Protein AF-A0A3N7GKV8-F1 (afdb_monomer_lite)

pLDDT: mean 78.54, std 12.11, range [44.28, 96.19]

Structure (mmCIF, N/CA/C/O backbone):
data_AF-A0A3N7GKV8-F1
#
_entry.id   AF-A0A3N7GKV8-F1
#
loop_
_atom_site.group_PDB
_atom_site.id
_atom_site.type_symbol
_atom_site.label_atom_id
_atom_site.label_alt_id
_atom_site.label_comp_id
_atom_site.label_asym_id
_atom_site.label_entity_id
_atom_site.label_seq_id
_atom_site.pdbx_PDB_ins_code
_atom_site.Cartn_x
_atom_site.Cartn_y
_atom_site.Cartn_z
_atom_site.occupancy
_atom_site.B_iso_or_equiv
_atom_site.auth_seq_id
_atom_site.auth_comp_id
_atom_site.auth_asym_id
_atom_site.auth_atom_id
_atom_site.pdbx_PDB_model_num
ATOM 1 N N . MET A 1 1 ? -23.419 12.759 35.936 1.00 44.28 1 MET A N 1
ATOM 2 C CA . MET A 1 1 ? -22.002 12.348 35.856 1.00 44.28 1 MET A CA 1
ATOM 3 C C . MET A 1 1 ? -21.964 11.109 34.973 1.00 44.28 1 MET A C 1
ATOM 5 O O . MET A 1 1 ? -22.549 10.109 35.357 1.00 44.28 1 MET A O 1
ATOM 9 N N . LEU A 1 2 ? -21.448 11.212 33.745 1.00 49.91 2 LEU A N 1
ATOM 10 C CA . LEU A 1 2 ? -21.404 10.083 32.806 1.00 49.91 2 LEU A CA 1
ATOM 11 C C . LEU A 1 2 ? -20.385 9.072 33.353 1.00 49.91 2 LEU A C 1
ATOM 13 O O . LEU A 1 2 ? -19.188 9.352 33.338 1.00 49.91 2 LEU A O 1
ATOM 17 N N . MET A 1 3 ? -20.848 7.954 33.920 1.00 61.34 3 MET A N 1
ATOM 18 C CA . MET A 1 3 ? -19.937 6.903 34.371 1.00 61.34 3 MET A CA 1
ATOM 19 C C . MET A 1 3 ? -19.291 6.271 33.141 1.00 61.34 3 MET A C 1
ATOM 21 O O . MET A 1 3 ? -19.977 5.770 32.251 1.00 61.34 3 MET A O 1
ATOM 25 N N . LYS A 1 4 ? -17.963 6.351 33.076 1.00 74.62 4 LYS A N 1
ATOM 26 C CA . LYS A 1 4 ? -17.166 5.696 32.043 1.00 74.62 4 LYS A CA 1
ATOM 27 C C . LYS A 1 4 ? -17.297 4.187 32.241 1.00 74.62 4 LYS A C 1
ATOM 29 O O . LYS A 1 4 ? -16.921 3.687 33.298 1.00 74.62 4 LYS A O 1
ATOM 34 N N . LYS A 1 5 ? -17.846 3.493 31.247 1.00 81.75 5 LYS A N 1
ATOM 35 C CA . LYS A 1 5 ? -17.993 2.039 31.279 1.00 81.75 5 LYS A CA 1
ATOM 36 C C . LYS A 1 5 ? -16.631 1.360 31.154 1.00 81.75 5 LYS A C 1
ATOM 38 O O . LYS A 1 5 ? -15.707 1.903 30.545 1.00 81.75 5 LYS A O 1
ATOM 43 N N . LEU A 1 6 ? -16.501 0.195 31.774 1.00 82.88 6 LEU A N 1
ATOM 44 C CA . LEU A 1 6 ? -15.301 -0.627 31.695 1.00 82.88 6 LEU A CA 1
ATOM 45 C C . LEU A 1 6 ? -15.300 -1.401 30.370 1.00 82.88 6 LEU A C 1
ATOM 47 O O . LEU A 1 6 ? -16.185 -2.216 30.129 1.00 82.88 6 LEU A O 1
ATOM 51 N N . ASP A 1 7 ? -14.301 -1.160 29.526 1.00 85.56 7 ASP A N 1
ATOM 52 C CA . ASP A 1 7 ? -14.093 -1.913 28.288 1.00 85.56 7 ASP A CA 1
ATOM 53 C C . ASP A 1 7 ? -13.494 -3.291 28.599 1.00 85.56 7 ASP A C 1
ATOM 55 O O . ASP A 1 7 ? -12.321 -3.387 28.966 1.00 85.56 7 ASP A O 1
ATOM 59 N N . VAL A 1 8 ? -14.272 -4.354 28.406 1.00 84.69 8 VAL A N 1
ATOM 60 C CA . VAL A 1 8 ? -13.859 -5.740 28.675 1.00 84.69 8 VAL A CA 1
ATOM 61 C C . VAL A 1 8 ? -13.865 -6.577 27.403 1.00 84.69 8 VAL A C 1
ATOM 63 O O . VAL A 1 8 ? -14.731 -6.432 26.538 1.00 84.69 8 VAL A O 1
ATOM 66 N N . ASN A 1 9 ? -12.893 -7.468 27.251 1.00 85.19 9 ASN A N 1
ATOM 67 C CA . ASN A 1 9 ? -12.885 -8.430 26.155 1.00 85.19 9 ASN A CA 1
ATOM 68 C C . ASN A 1 9 ? -13.964 -9.511 26.370 1.00 85.19 9 ASN A C 1
ATOM 70 O O . ASN A 1 9 ? -14.503 -9.672 27.462 1.00 85.19 9 ASN A O 1
ATOM 74 N N . ARG A 1 10 ? -14.267 -10.300 25.333 1.00 82.75 10 ARG A N 1
ATOM 75 C CA . ARG A 1 10 ? -15.296 -11.352 25.375 1.00 82.75 10 ARG A CA 1
ATOM 76 C C . ARG A 1 10 ? -15.106 -12.336 26.528 1.00 82.75 10 ARG A C 1
ATOM 78 O O . ARG A 1 10 ? -16.065 -12.631 27.226 1.00 82.75 10 ARG A O 1
ATOM 85 N N . HIS A 1 11 ? -13.873 -12.792 26.735 1.00 83.94 11 HIS A N 1
ATOM 86 C CA . HIS A 1 11 ? -13.559 -13.729 27.809 1.00 83.94 11 HIS A CA 1
ATOM 87 C C . HIS A 1 11 ? -13.723 -13.092 29.197 1.00 83.94 11 HIS A C 1
ATOM 89 O O . HIS A 1 11 ? -14.332 -13.681 30.077 1.00 83.94 11 HIS A O 1
ATOM 95 N N . GLU A 1 12 ? -13.249 -11.856 29.374 1.00 86.44 12 GLU A N 1
ATOM 96 C CA . GLU A 1 12 ? -13.391 -11.118 30.636 1.00 86.44 12 GLU A CA 1
ATOM 97 C C . GLU A 1 12 ? -14.863 -10.861 30.974 1.00 86.44 12 GLU A C 1
ATOM 99 O O . GLU A 1 12 ? -15.257 -10.984 32.130 1.00 86.44 12 GLU A O 1
ATOM 104 N N . LYS A 1 13 ? -15.689 -10.565 29.964 1.00 87.50 13 LYS A N 1
ATOM 105 C CA . LYS A 1 13 ? -17.136 -10.435 30.132 1.00 87.50 13 LYS A CA 1
ATOM 106 C C . LYS A 1 13 ? -17.782 -11.736 30.607 1.00 87.50 13 LYS A C 1
ATOM 108 O O . LYS A 1 13 ? -18.557 -11.690 31.551 1.00 87.50 13 LYS A O 1
ATOM 113 N N . GLU A 1 14 ? -17.473 -12.866 29.972 1.00 87.44 14 GLU A N 1
ATOM 114 C CA . GLU A 1 14 ? -18.011 -14.173 30.379 1.00 87.44 14 GLU A CA 1
ATOM 115 C C . GLU A 1 14 ? -17.656 -14.485 31.841 1.00 87.44 14 GLU A C 1
ATOM 117 O O . GLU A 1 14 ? -18.532 -14.863 32.618 1.00 87.44 14 GLU A O 1
ATOM 122 N N . THR A 1 15 ? -16.410 -14.220 32.242 1.00 90.94 15 THR A N 1
ATOM 123 C CA . THR A 1 15 ? -15.956 -14.387 33.630 1.00 90.94 15 THR A CA 1
ATOM 124 C C . THR A 1 15 ? -16.685 -13.456 34.605 1.00 90.94 15 THR A C 1
ATOM 126 O O . THR A 1 15 ? -17.049 -13.876 35.702 1.00 90.94 15 THR A O 1
ATOM 129 N N . LEU A 1 16 ? -16.916 -12.192 34.231 1.00 90.44 16 LEU A N 1
ATOM 130 C CA . LEU A 1 16 ? -17.640 -11.225 35.067 1.00 90.44 16 LEU A CA 1
ATOM 131 C C . LEU A 1 16 ? -19.123 -11.585 35.215 1.00 90.44 16 LEU A C 1
ATOM 133 O O . LEU A 1 16 ? -19.643 -11.542 36.329 1.00 90.44 16 LEU A O 1
ATOM 137 N N . ASP A 1 17 ? -19.787 -11.977 34.127 1.00 89.38 17 ASP A N 1
ATOM 138 C CA . ASP A 1 17 ? -21.181 -12.439 34.141 1.00 89.38 17 ASP A CA 1
ATOM 139 C C . ASP A 1 17 ? -21.342 -13.670 35.051 1.00 89.38 17 ASP A C 1
ATOM 141 O O . ASP A 1 17 ? -22.292 -13.760 35.836 1.00 89.38 17 ASP A O 1
ATOM 145 N N . GLU A 1 18 ? -20.392 -14.606 34.992 1.00 91.94 18 GLU A N 1
ATOM 146 C CA . GLU A 1 18 ? -20.383 -15.799 35.837 1.00 91.94 18 GLU A CA 1
ATOM 147 C C . GLU A 1 18 ? -20.141 -15.472 37.316 1.00 91.94 18 GLU A C 1
ATOM 149 O O . GLU A 1 18 ? -20.878 -15.962 38.175 1.00 91.94 18 GLU A O 1
ATOM 154 N N . ALA A 1 19 ? -19.180 -14.596 37.622 1.00 90.88 19 ALA A N 1
ATOM 155 C CA . ALA A 1 19 ? -18.914 -14.149 38.989 1.00 90.88 19 ALA A CA 1
ATOM 156 C C . ALA A 1 19 ? -20.123 -13.421 39.603 1.00 90.88 19 ALA A C 1
ATOM 158 O O . ALA A 1 19 ? -20.525 -13.719 40.728 1.00 90.88 19 ALA A O 1
ATOM 159 N N . ILE A 1 20 ? -20.759 -12.517 38.847 1.00 91.06 20 ILE A N 1
ATOM 160 C CA . ILE A 1 20 ? -21.948 -11.775 39.296 1.00 91.06 20 ILE A CA 1
ATOM 161 C C . ILE A 1 20 ? -23.131 -12.722 39.522 1.00 91.06 20 ILE A C 1
ATOM 163 O O . ILE A 1 20 ? -23.875 -12.551 40.491 1.00 91.06 20 ILE A O 1
ATOM 167 N N . ARG A 1 21 ? -23.309 -13.738 38.667 1.00 90.19 21 ARG A N 1
ATOM 168 C CA . ARG A 1 21 ? -24.326 -14.781 38.869 1.00 90.19 21 ARG A CA 1
ATOM 169 C C . ARG A 1 21 ? -24.048 -15.581 40.140 1.00 90.19 21 ARG A C 1
ATOM 171 O O . ARG A 1 21 ? -24.953 -15.744 40.952 1.00 90.19 21 ARG A O 1
ATOM 178 N N . HIS A 1 22 ? -22.805 -16.008 40.344 1.00 91.81 22 HIS A N 1
ATOM 179 C CA . HIS A 1 22 ? -22.410 -16.784 41.516 1.00 91.81 22 HIS A CA 1
ATOM 180 C C . HIS A 1 22 ? -22.641 -16.022 42.830 1.00 91.81 22 HIS A C 1
ATOM 182 O O . HIS A 1 22 ? -23.222 -16.556 43.772 1.00 91.81 22 HIS A O 1
ATOM 188 N N . TRP A 1 23 ? -22.256 -14.745 42.891 1.00 92.25 23 TRP A N 1
ATOM 189 C CA . TRP A 1 23 ? -22.469 -13.917 44.083 1.00 92.25 23 TRP A CA 1
ATOM 190 C C . TRP A 1 23 ? -23.945 -13.606 44.343 1.00 92.25 23 TRP A C 1
ATOM 192 O O . TRP A 1 23 ? -24.349 -13.496 45.501 1.00 92.25 23 TRP A O 1
ATOM 202 N N . ARG A 1 24 ? -24.767 -13.520 43.291 1.00 89.19 24 ARG A N 1
ATOM 203 C CA . ARG A 1 24 ? -26.225 -13.404 43.426 1.00 89.19 24 ARG A CA 1
ATOM 204 C C . ARG A 1 24 ? -26.832 -14.672 44.023 1.00 89.19 24 ARG A C 1
ATOM 206 O O . ARG A 1 24 ? -27.621 -14.584 44.955 1.00 89.19 24 ARG A O 1
ATOM 213 N N . GLU A 1 25 ? -26.441 -15.841 43.519 1.00 89.25 25 GLU A N 1
ATOM 214 C CA . GLU A 1 25 ? -26.923 -17.141 44.011 1.00 89.25 25 GLU A CA 1
ATOM 215 C C . GLU A 1 25 ? -26.548 -17.387 45.479 1.00 89.25 25 GLU A C 1
ATOM 217 O O . GLU A 1 25 ? -27.322 -17.983 46.223 1.00 89.25 25 GLU A O 1
ATOM 222 N N . GLN A 1 26 ? -25.397 -16.876 45.922 1.00 90.12 26 GLN A N 1
ATOM 223 C CA . GLN A 1 26 ? -24.957 -16.945 47.320 1.00 90.12 26 GLN A CA 1
ATOM 224 C C . GLN A 1 26 ? -25.570 -15.867 48.230 1.00 90.12 26 GLN A C 1
ATOM 226 O O . GLN A 1 26 ? -25.263 -15.833 49.420 1.00 90.12 26 GLN A O 1
ATOM 231 N N . GLY A 1 27 ? -26.416 -14.977 47.699 1.00 86.50 27 GLY A N 1
ATOM 232 C CA . GLY A 1 27 ? -27.025 -13.886 48.466 1.00 86.50 27 GLY A CA 1
ATOM 233 C C . GLY A 1 27 ? -26.040 -12.792 48.898 1.00 86.50 27 GLY A C 1
ATOM 234 O O . GLY A 1 27 ? -26.370 -11.979 49.756 1.00 86.50 27 GLY A O 1
ATOM 235 N N . LEU A 1 28 ? -24.839 -12.757 48.312 1.00 84.75 28 LEU A N 1
ATOM 236 C CA . LEU A 1 28 ? -23.825 -11.723 48.552 1.00 84.75 28 LEU A CA 1
ATOM 237 C C . LEU A 1 28 ? -24.128 -10.425 47.788 1.00 84.75 28 LEU A C 1
ATOM 239 O O . LEU A 1 28 ? -23.546 -9.387 48.094 1.00 84.75 28 LEU A O 1
ATOM 243 N N . LEU A 1 29 ? -25.021 -10.485 46.793 1.00 86.69 29 LEU A N 1
ATOM 244 C CA . LEU A 1 29 ? -25.419 -9.355 45.961 1.00 86.69 29 LEU A CA 1
ATOM 245 C C . LEU A 1 29 ? -26.937 -9.252 45.815 1.00 86.69 29 LEU A C 1
ATOM 247 O O . LEU A 1 29 ? -27.612 -10.223 45.477 1.00 86.69 29 LEU A O 1
ATOM 251 N N . GLU A 1 30 ? -27.455 -8.038 45.988 1.00 85.56 30 GLU A N 1
ATOM 252 C CA . GLU A 1 30 ? -28.860 -7.712 45.748 1.00 85.56 30 GLU A CA 1
ATOM 253 C C . GLU A 1 30 ? -29.141 -7.582 44.236 1.00 85.56 30 GLU A C 1
ATOM 255 O O . GLU A 1 30 ? -28.284 -7.132 43.469 1.00 85.56 30 GLU A O 1
ATOM 260 N N . GLU A 1 31 ? -30.353 -7.934 43.788 1.00 82.00 31 GLU A N 1
ATOM 261 C CA . GLU A 1 31 ? -30.784 -7.885 42.372 1.00 82.00 31 GLU A CA 1
ATOM 262 C C . GLU A 1 31 ? -30.466 -6.535 41.699 1.00 82.00 31 GLU A C 1
ATOM 264 O O . GLU A 1 31 ? -29.994 -6.475 40.561 1.00 82.00 31 GLU A O 1
ATOM 269 N N . VAL A 1 32 ? -30.670 -5.439 42.434 1.00 83.25 32 VAL A N 1
ATOM 270 C CA . VAL A 1 32 ? -30.436 -4.071 41.954 1.00 83.25 32 VAL A CA 1
ATOM 271 C C . VAL A 1 32 ? -28.946 -3.804 41.720 1.00 83.25 32 VAL A C 1
ATOM 273 O O . VAL A 1 32 ? -28.573 -3.213 40.705 1.00 83.25 32 VAL A O 1
ATOM 276 N N . GLN A 1 33 ? -28.085 -4.285 42.619 1.00 84.00 33 GLN A N 1
ATOM 277 C CA . GLN A 1 33 ? -26.634 -4.110 42.529 1.00 84.00 33 GLN A CA 1
ATOM 278 C C . GLN A 1 33 ? -26.048 -4.955 41.395 1.00 84.00 33 GLN A C 1
ATOM 280 O O . GLN A 1 33 ? -25.225 -4.465 40.623 1.00 84.00 33 GLN A O 1
ATOM 285 N N . ALA A 1 34 ? -26.527 -6.191 41.224 1.00 82.94 34 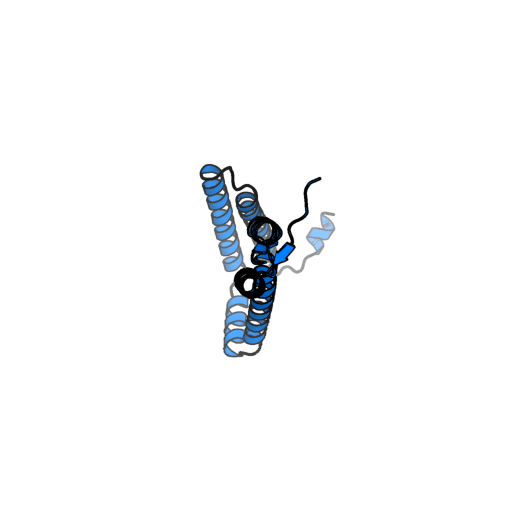ALA A N 1
ATOM 286 C CA . ALA A 1 34 ? -26.085 -7.066 40.138 1.00 82.94 34 ALA A CA 1
ATOM 287 C C . ALA A 1 34 ? -26.392 -6.457 38.760 1.00 82.94 34 ALA A C 1
ATOM 289 O O . ALA A 1 34 ? -25.583 -6.546 37.834 1.00 82.94 34 ALA A O 1
ATOM 290 N N . LYS A 1 35 ? -27.543 -5.787 38.633 1.00 83.56 35 LYS A N 1
ATOM 291 C CA . LYS A 1 35 ? -27.937 -5.097 37.403 1.00 83.56 35 LYS A CA 1
ATOM 292 C C . LYS A 1 35 ? -27.065 -3.870 37.121 1.00 83.56 35 LYS A C 1
ATOM 294 O O . LYS A 1 35 ? -26.620 -3.699 35.990 1.00 83.56 35 LYS A O 1
ATOM 299 N N . GLN A 1 36 ? -26.751 -3.073 38.146 1.00 85.06 36 GLN A N 1
ATOM 300 C CA . GLN A 1 36 ? -25.830 -1.936 38.017 1.00 85.06 36 GLN A CA 1
ATOM 301 C C . GLN A 1 36 ? -24.412 -2.366 37.617 1.00 85.06 36 GLN A C 1
ATOM 303 O O . GLN A 1 36 ? -23.801 -1.721 36.766 1.00 85.06 36 GLN A O 1
ATOM 308 N N . LEU A 1 37 ? -23.895 -3.465 38.178 1.00 86.00 37 LEU A N 1
ATOM 309 C CA . LEU A 1 37 ? -22.588 -4.009 37.795 1.00 86.00 37 LEU A CA 1
ATOM 310 C C . LEU A 1 37 ? -22.573 -4.474 36.336 1.00 86.00 37 LEU A C 1
ATOM 312 O O . LEU A 1 37 ? -21.635 -4.139 35.617 1.00 86.00 37 LEU A O 1
ATOM 316 N N . ASN A 1 38 ? -23.623 -5.149 35.867 1.00 84.81 38 ASN A N 1
ATOM 317 C CA . ASN A 1 38 ? -23.727 -5.565 34.464 1.00 84.81 38 ASN A CA 1
ATOM 318 C C . ASN A 1 38 ? -23.813 -4.391 33.480 1.00 84.81 38 ASN A C 1
ATOM 320 O O . ASN A 1 38 ? -23.314 -4.486 32.362 1.00 84.81 38 ASN A O 1
ATOM 324 N N . GLU A 1 39 ? -24.408 -3.269 33.885 1.00 84.31 39 GLU A N 1
ATOM 325 C CA . GLU A 1 39 ? -24.461 -2.050 33.066 1.00 84.31 39 GLU A CA 1
ATOM 326 C C . GLU A 1 39 ? -23.161 -1.225 33.118 1.00 84.31 39 GLU A C 1
ATOM 328 O O . GLU A 1 39 ? -22.963 -0.329 32.288 1.00 84.31 39 GLU A O 1
ATOM 333 N N . SER A 1 40 ? -22.265 -1.529 34.064 1.00 85.00 40 SER A N 1
ATOM 334 C 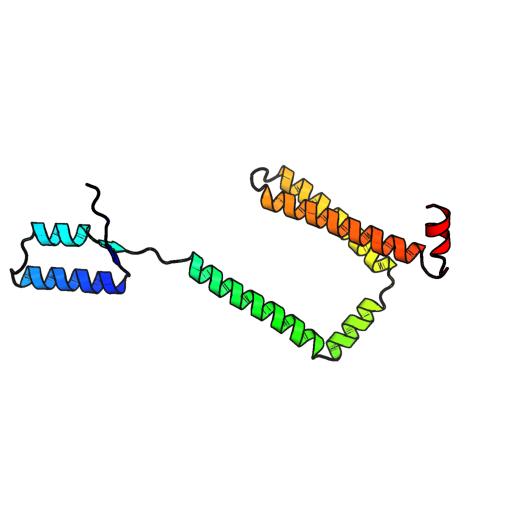CA . SER A 1 40 ? -21.015 -0.791 34.279 1.00 85.00 40 SER A CA 1
ATOM 335 C C . SER A 1 40 ? -19.880 -1.178 33.325 1.00 85.00 40 SER A C 1
ATOM 337 O O . SER A 1 40 ? -18.901 -0.437 33.225 1.00 85.00 40 SER A O 1
ATOM 339 N N . TYR A 1 41 ? -20.001 -2.292 32.597 1.00 83.50 41 TYR A N 1
ATOM 340 C CA . TYR A 1 41 ? -19.001 -2.753 31.633 1.00 83.50 41 TYR A CA 1
ATOM 341 C C . TYR A 1 41 ? -19.607 -2.997 30.244 1.00 83.50 41 TYR A C 1
ATOM 343 O O . TYR A 1 41 ? -20.783 -3.323 30.089 1.00 83.50 41 TYR A O 1
ATOM 351 N N . GLU A 1 42 ? -18.798 -2.831 29.203 1.00 81.75 42 GLU A N 1
ATOM 352 C CA . GLU A 1 42 ? -19.185 -3.056 27.813 1.00 81.75 42 GLU A CA 1
ATOM 353 C C . GLU A 1 42 ? -18.122 -3.848 27.053 1.00 81.75 42 GLU A C 1
ATOM 355 O O . GLU A 1 42 ? -16.942 -3.847 27.397 1.00 81.75 42 GLU A O 1
ATOM 360 N N . LEU A 1 43 ? -18.558 -4.584 26.027 1.00 77.62 43 LEU A N 1
ATOM 361 C CA . LEU A 1 43 ? -17.651 -5.361 25.187 1.00 77.62 43 LEU A CA 1
ATOM 362 C C . LEU A 1 43 ? -16.760 -4.409 24.396 1.00 77.62 43 LEU A C 1
ATOM 364 O O . LEU A 1 43 ? -17.230 -3.725 23.485 1.00 77.62 43 LEU A O 1
ATOM 368 N N . LYS A 1 44 ? -15.466 -4.431 24.706 1.00 78.31 44 LYS A N 1
ATOM 369 C CA . LYS A 1 44 ? -14.454 -3.717 23.945 1.00 78.31 44 LYS A CA 1
ATOM 370 C C . LYS A 1 44 ? -14.478 -4.216 22.503 1.00 78.31 44 LYS A C 1
ATOM 372 O O . LYS A 1 44 ? -14.239 -5.396 22.235 1.00 78.31 44 LYS A O 1
ATOM 377 N N . GLY A 1 45 ? -14.767 -3.316 21.567 1.00 71.25 45 GLY A N 1
ATOM 378 C CA . GLY A 1 45 ? -14.743 -3.623 20.140 1.00 71.25 45 GLY A CA 1
ATOM 379 C C . GLY A 1 45 ? -13.364 -4.125 19.700 1.00 71.25 45 GLY A C 1
ATOM 380 O O . GLY A 1 45 ? -12.334 -3.612 20.140 1.00 71.25 45 GLY A O 1
ATOM 381 N N . PHE A 1 46 ? -13.338 -5.138 18.830 1.00 73.50 46 PHE A N 1
ATOM 382 C CA . PHE A 1 46 ? -12.091 -5.668 18.281 1.00 73.50 46 PHE A CA 1
ATOM 383 C C . PHE A 1 46 ? -11.316 -4.574 17.529 1.00 73.50 46 PHE A C 1
ATOM 385 O O . PHE A 1 46 ? -11.885 -3.819 16.737 1.00 73.50 46 PHE A O 1
ATOM 392 N N . ASP A 1 47 ? -10.006 -4.500 17.765 1.00 78.50 47 ASP A N 1
ATOM 393 C CA . ASP A 1 47 ? -9.146 -3.411 17.298 1.00 78.50 47 ASP A CA 1
ATOM 394 C C . ASP A 1 47 ? -8.707 -3.644 15.836 1.00 78.50 47 ASP A C 1
ATOM 396 O O . ASP A 1 47 ? -7.540 -3.908 15.529 1.00 78.50 47 ASP A O 1
ATOM 400 N N . TRP A 1 48 ? -9.671 -3.578 14.907 1.00 83.50 48 TRP A N 1
ATOM 401 C CA . TRP A 1 48 ? -9.487 -3.816 13.463 1.00 83.50 48 TRP A CA 1
ATOM 402 C C . TRP A 1 48 ? -8.331 -3.019 12.856 1.00 83.50 48 TRP A C 1
ATOM 404 O O . TRP A 1 48 ? -7.669 -3.478 11.926 1.00 83.50 48 TRP A O 1
ATOM 414 N N . LYS A 1 49 ? -8.049 -1.840 13.417 1.00 82.12 49 LYS A N 1
ATOM 415 C CA . LYS A 1 49 ? -6.931 -0.988 13.014 1.00 82.12 49 LYS A CA 1
ATOM 416 C C . LYS A 1 49 ? -5.584 -1.684 13.206 1.00 82.12 49 LYS A C 1
ATOM 418 O O . LYS A 1 49 ? -4.738 -1.613 12.319 1.00 82.12 49 LYS A O 1
ATOM 423 N N . ARG A 1 50 ? -5.385 -2.374 14.332 1.00 84.44 50 ARG A N 1
ATOM 424 C CA . ARG A 1 50 ? -4.133 -3.089 14.626 1.00 84.44 50 ARG A CA 1
ATOM 425 C C . ARG A 1 50 ? -3.979 -4.318 13.741 1.00 84.44 50 ARG A C 1
ATOM 427 O O . ARG A 1 50 ? -2.908 -4.526 13.183 1.00 84.44 50 ARG A O 1
ATOM 434 N N . LEU A 1 51 ? -5.055 -5.084 13.545 1.00 88.81 51 LEU A N 1
ATOM 435 C CA . LEU A 1 51 ? -5.040 -6.234 12.635 1.00 88.81 51 LEU A CA 1
ATOM 436 C C . LEU A 1 51 ? -4.654 -5.807 11.213 1.00 88.81 51 LEU A C 1
ATOM 438 O O . LEU A 1 51 ? -3.771 -6.409 10.605 1.00 88.81 51 LEU A O 1
ATOM 442 N N . ALA A 1 52 ? -5.273 -4.735 10.714 1.00 92.38 52 ALA A N 1
ATOM 443 C CA . ALA A 1 52 ? -4.957 -4.184 9.403 1.00 92.38 52 ALA A CA 1
ATOM 444 C C . ALA A 1 52 ? -3.494 -3.721 9.311 1.00 92.38 52 ALA A C 1
ATOM 446 O O . ALA A 1 52 ? -2.844 -3.978 8.303 1.00 92.38 52 ALA A O 1
ATOM 447 N N . GLN A 1 53 ? -2.949 -3.099 10.364 1.00 90.12 53 GLN A N 1
ATOM 448 C CA . GLN A 1 53 ? -1.537 -2.705 10.413 1.00 90.12 53 GLN A CA 1
ATOM 449 C C . GLN A 1 53 ? -0.599 -3.912 10.314 1.00 90.12 53 GLN A C 1
ATOM 451 O O . GLN A 1 53 ? 0.320 -3.892 9.501 1.00 90.12 53 GLN A O 1
ATOM 456 N N . TYR A 1 54 ? -0.832 -4.979 11.084 1.00 93.69 54 TYR A N 1
ATOM 457 C CA . TYR A 1 54 ? 0.007 -6.181 11.013 1.00 93.69 54 TYR A CA 1
ATOM 458 C C . TYR A 1 54 ? -0.087 -6.877 9.655 1.00 93.69 54 TYR A C 1
ATOM 460 O O . TYR A 1 54 ? 0.939 -7.239 9.082 1.00 93.69 54 TYR A O 1
ATOM 468 N N . ALA A 1 55 ? -1.295 -7.011 9.105 1.00 94.25 55 ALA A N 1
ATOM 469 C CA . ALA A 1 55 ? -1.489 -7.575 7.772 1.00 94.25 55 ALA A CA 1
ATOM 470 C C . ALA A 1 55 ? -0.766 -6.749 6.696 1.00 94.25 55 ALA A C 1
ATOM 472 O O . ALA A 1 55 ? -0.156 -7.312 5.789 1.00 94.25 55 ALA A O 1
ATOM 473 N N . PHE A 1 56 ? -0.776 -5.420 6.829 1.00 92.19 56 PHE A N 1
ATOM 474 C CA . PHE A 1 56 ? -0.060 -4.523 5.929 1.00 92.19 56 PHE A CA 1
ATOM 475 C C . PHE A 1 56 ? 1.460 -4.728 5.995 1.00 92.19 56 PHE A C 1
ATOM 477 O O . PHE A 1 56 ? 2.104 -4.825 4.953 1.00 92.19 56 PHE A O 1
ATOM 484 N N . TRP A 1 57 ? 2.031 -4.869 7.196 1.00 93.56 57 TRP A N 1
ATOM 485 C CA . TRP A 1 57 ? 3.460 -5.162 7.359 1.00 93.56 57 TRP A CA 1
ATOM 486 C C . TRP A 1 57 ? 3.855 -6.505 6.744 1.00 93.56 57 TRP A C 1
ATOM 488 O O . TRP A 1 57 ? 4.856 -6.578 6.037 1.00 93.56 57 TRP A O 1
ATOM 498 N N . ILE A 1 58 ? 3.045 -7.547 6.942 1.00 95.69 58 ILE A N 1
ATOM 499 C CA . ILE A 1 58 ? 3.285 -8.871 6.347 1.00 95.69 58 ILE A CA 1
ATOM 500 C C . ILE A 1 58 ? 3.231 -8.794 4.818 1.00 95.69 58 ILE A C 1
ATOM 502 O O . ILE A 1 58 ? 4.100 -9.344 4.140 1.00 95.69 58 ILE A O 1
ATOM 506 N N . ALA A 1 59 ? 2.243 -8.087 4.265 1.00 96.00 59 ALA A N 1
ATOM 507 C CA . ALA A 1 59 ? 2.134 -7.882 2.825 1.00 96.00 59 ALA A CA 1
ATOM 508 C C . ALA A 1 59 ? 3.356 -7.137 2.267 1.00 96.00 59 ALA A C 1
ATOM 510 O O . ALA A 1 59 ? 3.904 -7.545 1.244 1.00 96.00 59 ALA A O 1
ATOM 511 N N . LEU A 1 60 ? 3.832 -6.100 2.963 1.00 94.31 60 LEU A N 1
ATOM 512 C CA . LEU A 1 60 ? 5.030 -5.359 2.572 1.00 94.31 60 LEU A CA 1
ATOM 513 C C . LEU A 1 60 ? 6.279 -6.252 2.579 1.00 94.31 60 LEU A C 1
ATOM 515 O O . LEU A 1 60 ? 7.045 -6.242 1.617 1.00 94.31 60 LEU A O 1
ATOM 519 N N . SER A 1 61 ? 6.462 -7.069 3.620 1.00 95.56 61 SER A N 1
ATOM 520 C CA . SER A 1 61 ? 7.556 -8.044 3.681 1.00 95.56 61 SER A CA 1
ATOM 521 C C . SER A 1 61 ? 7.474 -9.068 2.550 1.00 95.56 61 SER A C 1
ATOM 523 O O . SER A 1 61 ? 8.493 -9.382 1.943 1.00 95.56 61 SER A O 1
ATOM 525 N N . CYS A 1 62 ? 6.275 -9.549 2.220 1.00 96.19 62 CYS A N 1
ATOM 526 C CA . CYS A 1 62 ? 6.065 -10.481 1.113 1.00 96.19 62 CYS A CA 1
ATOM 527 C C . CYS A 1 62 ? 6.470 -9.867 -0.234 1.00 96.19 62 CYS A C 1
ATOM 529 O O . CYS A 1 62 ? 7.178 -10.504 -1.009 1.00 96.19 62 CYS A O 1
ATOM 531 N N . ILE A 1 63 ? 6.099 -8.607 -0.482 1.00 93.38 63 ILE A N 1
ATOM 532 C CA . ILE A 1 63 ? 6.506 -7.878 -1.691 1.00 93.38 63 ILE A CA 1
ATOM 533 C C . ILE A 1 63 ? 8.033 -7.792 -1.770 1.00 93.38 63 ILE A C 1
ATOM 535 O O . ILE A 1 63 ? 8.611 -8.127 -2.800 1.00 93.38 63 ILE A O 1
ATOM 539 N N . VAL A 1 64 ? 8.695 -7.397 -0.679 1.00 94.44 64 VAL A N 1
ATOM 540 C CA . VAL A 1 64 ? 10.162 -7.295 -0.631 1.00 94.44 64 VAL A CA 1
ATOM 541 C C . VAL A 1 64 ? 10.812 -8.650 -0.916 1.00 94.44 64 VAL A C 1
ATOM 543 O O . VAL A 1 64 ? 11.705 -8.735 -1.755 1.00 94.44 64 VAL A O 1
ATOM 546 N N . LEU A 1 65 ? 10.336 -9.723 -0.283 1.00 93.50 65 LEU A N 1
ATOM 547 C CA . LEU A 1 65 ? 10.855 -11.073 -0.507 1.00 93.50 65 LEU A CA 1
ATOM 548 C C . LEU A 1 65 ? 10.635 -11.555 -1.944 1.00 93.50 65 LEU A C 1
ATOM 550 O O . LEU A 1 65 ? 11.535 -12.165 -2.516 1.00 93.50 65 LEU A O 1
ATOM 554 N N . ALA A 1 66 ? 9.486 -11.251 -2.548 1.00 90.25 66 ALA A N 1
ATOM 555 C CA . ALA A 1 66 ? 9.221 -11.567 -3.948 1.00 90.25 66 ALA A CA 1
ATOM 556 C C . ALA A 1 66 ? 10.210 -10.851 -4.879 1.00 90.25 66 ALA A C 1
ATOM 558 O O . ALA A 1 66 ? 10.785 -11.485 -5.763 1.00 90.25 66 ALA A O 1
ATOM 559 N N . PHE A 1 67 ? 10.474 -9.561 -4.639 1.00 86.25 67 PHE A N 1
ATOM 560 C CA . PHE A 1 67 ? 11.499 -8.819 -5.374 1.00 86.25 67 PHE A CA 1
ATOM 561 C C . PHE A 1 67 ? 12.892 -9.430 -5.192 1.00 86.25 67 PHE A C 1
ATOM 563 O O . PHE A 1 67 ? 13.587 -9.630 -6.182 1.00 86.25 67 PHE A O 1
ATOM 570 N N . LEU A 1 68 ? 13.301 -9.784 -3.969 1.00 87.75 68 LEU A N 1
ATOM 571 C CA . LEU A 1 68 ? 14.602 -10.426 -3.726 1.00 87.75 68 LEU A CA 1
ATOM 572 C C . LEU A 1 68 ? 14.715 -11.790 -4.421 1.00 87.75 68 LEU A C 1
ATOM 574 O O . LEU A 1 68 ? 15.750 -12.092 -5.014 1.00 87.75 68 LEU A O 1
ATOM 578 N N . SER A 1 69 ? 13.653 -12.597 -4.384 1.00 87.88 69 SER A N 1
ATOM 579 C CA . SER A 1 69 ? 13.605 -13.895 -5.063 1.00 87.88 69 SER A CA 1
ATOM 580 C C . SER A 1 69 ? 13.773 -13.756 -6.574 1.00 87.88 69 SER A C 1
ATOM 582 O O . SER A 1 69 ? 14.372 -14.627 -7.198 1.00 87.88 69 SER A O 1
ATOM 584 N N . LEU A 1 70 ? 13.272 -12.663 -7.154 1.00 83.50 70 LEU A N 1
ATOM 585 C CA . LEU A 1 70 ? 13.395 -12.360 -8.578 1.00 83.50 70 LEU A CA 1
ATOM 586 C C . LEU A 1 70 ? 14.865 -12.236 -9.014 1.00 83.50 70 LEU A C 1
ATOM 588 O O . LEU A 1 70 ? 15.236 -12.729 -10.073 1.00 83.50 70 LEU A O 1
ATOM 592 N N . PHE A 1 71 ? 15.710 -11.615 -8.183 1.00 79.00 71 PHE A N 1
ATOM 593 C CA . PHE A 1 71 ? 17.143 -11.445 -8.462 1.00 79.00 71 PHE A CA 1
ATOM 594 C C . PHE A 1 71 ? 17.970 -12.713 -8.215 1.00 79.00 71 PHE A C 1
ATOM 596 O O . PHE A 1 71 ? 19.066 -12.840 -8.757 1.00 79.00 71 PHE A O 1
ATOM 603 N N . ALA A 1 72 ? 17.476 -13.648 -7.401 1.00 80.75 72 ALA A N 1
ATOM 604 C CA . ALA A 1 72 ? 18.165 -14.909 -7.127 1.00 80.75 72 ALA A CA 1
ATOM 605 C C . ALA A 1 72 ? 18.048 -15.918 -8.286 1.00 80.75 72 ALA A C 1
ATOM 607 O O . ALA A 1 72 ? 18.869 -16.833 -8.393 1.00 80.75 72 ALA A O 1
ATOM 608 N N . ASP A 1 73 ? 17.048 -15.758 -9.157 1.00 82.94 73 ASP A N 1
ATOM 609 C CA . ASP A 1 73 ? 16.778 -16.677 -10.258 1.00 82.94 73 ASP A CA 1
ATOM 610 C C . ASP A 1 73 ? 17.423 -16.202 -11.574 1.00 82.94 73 ASP A C 1
ATOM 612 O O . ASP A 1 73 ? 17.056 -15.181 -12.162 1.00 82.94 73 ASP A O 1
ATOM 616 N N . LYS A 1 74 ? 18.379 -16.991 -12.077 1.00 79.00 74 LYS A N 1
ATOM 617 C CA . LYS A 1 74 ? 19.073 -16.732 -13.349 1.00 79.00 74 LYS A CA 1
ATOM 618 C C . LYS A 1 74 ? 18.128 -16.754 -14.552 1.00 79.00 74 LYS A C 1
ATOM 620 O O . LYS A 1 74 ? 18.364 -16.022 -15.509 1.00 79.00 74 LYS A O 1
ATOM 625 N N . MET A 1 75 ? 17.068 -17.564 -14.509 1.00 74.12 75 MET A N 1
ATOM 626 C CA . MET A 1 75 ? 16.058 -17.606 -15.568 1.00 74.12 75 MET A CA 1
ATOM 627 C C . MET A 1 75 ? 15.315 -16.273 -15.639 1.00 74.12 75 MET A C 1
ATOM 629 O O . MET A 1 75 ? 15.071 -15.752 -16.724 1.00 74.12 75 MET A O 1
ATOM 633 N N . VAL A 1 76 ? 15.003 -15.684 -14.486 1.00 76.06 76 VAL A N 1
ATOM 634 C CA . VAL A 1 76 ? 14.303 -14.402 -14.431 1.00 76.06 76 VAL A CA 1
ATOM 635 C C . VAL A 1 76 ? 15.214 -13.248 -14.838 1.00 76.06 76 VAL A C 1
ATOM 637 O O . VAL A 1 76 ? 14.781 -12.380 -15.591 1.00 76.06 76 VAL A O 1
ATOM 640 N N . LEU A 1 77 ? 16.488 -13.267 -14.435 1.00 74.50 77 LEU A N 1
ATOM 641 C CA . LEU A 1 77 ? 17.482 -12.294 -14.899 1.00 74.50 77 LEU A CA 1
ATOM 642 C C . LEU A 1 77 ? 17.615 -12.288 -16.429 1.00 74.50 77 LEU A C 1
ATOM 644 O O . LEU A 1 77 ? 17.589 -11.218 -17.024 1.00 74.50 77 LEU A O 1
ATOM 648 N N . GLN A 1 78 ? 17.663 -13.458 -17.073 1.00 78.69 78 GLN A N 1
ATOM 649 C CA . GLN A 1 78 ? 17.694 -13.557 -18.540 1.00 78.69 78 GLN A CA 1
ATOM 650 C C . GLN A 1 78 ? 16.412 -13.027 -19.197 1.00 78.69 78 GLN A C 1
ATOM 652 O O . GLN A 1 78 ? 16.459 -12.393 -20.250 1.00 78.69 78 GLN A O 1
ATOM 657 N N . TRP A 1 79 ? 15.250 -13.259 -18.581 1.00 75.12 79 TRP A N 1
ATOM 658 C CA . TRP A 1 79 ? 13.989 -12.669 -19.035 1.00 75.12 79 TRP A CA 1
ATOM 659 C C . TRP A 1 79 ? 13.981 -11.140 -18.900 1.00 75.12 79 TRP A C 1
ATOM 661 O O . TRP A 1 79 ? 13.516 -10.457 -19.811 1.00 75.12 79 TRP A O 1
ATOM 671 N N . ILE A 1 80 ? 14.514 -10.600 -17.800 1.00 71.81 80 ILE A N 1
ATOM 672 C CA . ILE A 1 80 ? 14.665 -9.154 -17.584 1.00 71.81 80 ILE A CA 1
ATOM 673 C C . ILE A 1 80 ? 15.640 -8.559 -18.598 1.00 71.81 80 ILE A C 1
ATOM 675 O O . ILE A 1 80 ? 15.341 -7.518 -19.167 1.00 71.81 80 ILE A O 1
ATOM 679 N N . GLU A 1 81 ? 16.763 -9.221 -18.867 1.00 70.69 81 GLU A N 1
ATOM 680 C CA . GLU A 1 81 ? 17.749 -8.792 -19.863 1.00 70.69 81 GLU A CA 1
ATOM 681 C C . GLU A 1 81 ? 17.119 -8.731 -21.259 1.00 70.69 81 GLU A C 1
ATOM 683 O O . GLU A 1 81 ? 17.268 -7.739 -21.960 1.00 70.69 81 GLU A O 1
ATOM 688 N N . LYS A 1 82 ? 16.281 -9.712 -21.610 1.00 69.19 82 LYS A N 1
ATOM 689 C CA . LYS A 1 82 ? 15.513 -9.712 -22.863 1.00 69.19 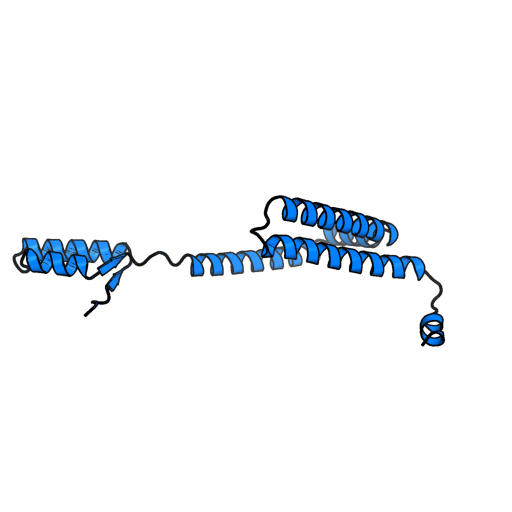82 LYS A CA 1
ATOM 690 C C . LYS A 1 82 ? 14.439 -8.615 -22.927 1.00 69.19 82 LYS A C 1
ATOM 692 O O . LYS A 1 82 ? 14.162 -8.091 -24.002 1.00 69.19 82 LYS A O 1
ATOM 697 N N . ILE A 1 83 ? 13.830 -8.255 -21.793 1.00 67.38 83 ILE A N 1
ATOM 698 C CA . ILE A 1 83 ? 12.937 -7.086 -21.684 1.00 67.38 83 ILE A CA 1
ATOM 699 C C . ILE A 1 83 ? 13.735 -5.778 -21.792 1.00 67.38 83 ILE A C 1
ATOM 701 O O . ILE A 1 83 ? 13.254 -4.818 -22.383 1.00 67.38 83 ILE A O 1
ATOM 705 N N . TYR A 1 84 ? 14.953 -5.730 -21.259 1.00 62.47 84 TYR A N 1
ATOM 706 C CA . TYR A 1 84 ? 15.825 -4.560 -21.333 1.00 62.47 84 TYR A CA 1
ATOM 707 C C . TYR A 1 84 ? 16.383 -4.343 -22.747 1.00 62.47 84 TYR A C 1
ATOM 709 O O . TYR A 1 84 ? 16.501 -3.206 -23.189 1.00 62.47 84 TYR A O 1
ATOM 717 N N . ASP A 1 85 ? 16.623 -5.425 -23.488 1.00 61.69 85 ASP A N 1
ATOM 718 C CA . ASP A 1 85 ? 16.998 -5.415 -24.911 1.00 61.69 85 ASP A CA 1
ATOM 719 C C . ASP A 1 85 ? 15.804 -5.094 -25.838 1.00 61.69 85 ASP A C 1
ATOM 721 O O . ASP A 1 85 ? 15.896 -5.134 -27.067 1.00 61.69 85 ASP A O 1
ATOM 725 N N . THR A 1 86 ? 14.635 -4.790 -25.260 1.00 60.81 86 THR A N 1
ATOM 726 C CA . THR A 1 86 ? 13.469 -4.360 -26.028 1.00 60.81 86 THR A CA 1
ATOM 727 C C . THR A 1 86 ? 13.679 -2.905 -26.457 1.00 60.81 86 THR A C 1
ATOM 729 O O . THR A 1 86 ? 13.933 -2.059 -25.600 1.00 60.81 86 THR A O 1
ATOM 732 N N . PRO A 1 87 ? 13.554 -2.577 -27.760 1.00 68.75 87 PRO A N 1
ATOM 733 C CA . PRO A 1 87 ? 13.855 -1.242 -28.257 1.00 68.75 87 PRO A CA 1
ATOM 734 C C . PRO A 1 87 ? 13.084 -0.180 -27.472 1.00 68.75 87 PRO A C 1
ATOM 736 O O . PRO A 1 87 ? 11.879 -0.336 -27.262 1.00 68.75 87 PRO A O 1
ATOM 739 N N . ASP A 1 88 ? 13.752 0.919 -27.102 1.00 68.69 88 ASP A N 1
ATOM 740 C CA . ASP A 1 88 ? 13.158 2.042 -26.350 1.00 68.69 88 ASP A CA 1
ATOM 741 C C . ASP A 1 8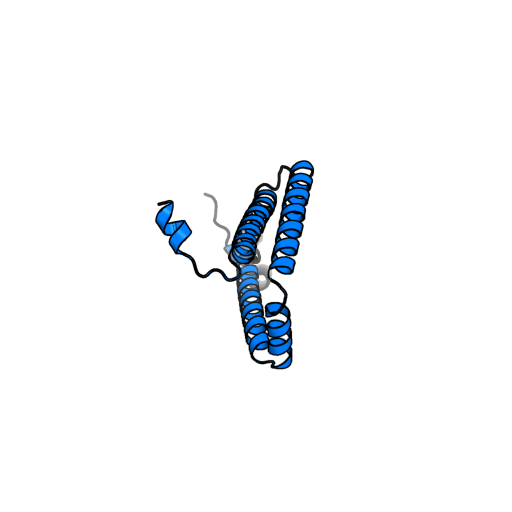8 ? 11.828 2.521 -26.979 1.00 68.69 88 ASP A C 1
ATOM 743 O O . ASP A 1 88 ? 10.918 2.976 -26.286 1.00 68.69 88 ASP A O 1
ATOM 747 N N . VAL A 1 89 ? 11.673 2.331 -28.297 1.00 71.88 89 VAL A N 1
ATOM 748 C CA . VAL A 1 89 ? 10.450 2.559 -29.084 1.00 71.88 89 VAL A CA 1
ATOM 749 C C . VAL A 1 89 ? 9.241 1.778 -28.557 1.00 71.88 89 VAL A C 1
ATOM 751 O O . VAL A 1 89 ? 8.153 2.338 -28.441 1.00 71.88 89 VAL A O 1
ATOM 754 N N . VAL A 1 90 ? 9.399 0.503 -28.201 1.00 77.88 90 VAL A N 1
ATOM 755 C CA . VAL A 1 90 ? 8.306 -0.343 -27.693 1.00 77.88 90 VAL A CA 1
ATOM 756 C C . VAL A 1 90 ? 7.846 0.143 -26.322 1.00 77.88 90 VAL A C 1
ATOM 758 O O . VAL A 1 90 ? 6.643 0.244 -26.082 1.00 77.88 90 VAL A O 1
ATOM 761 N N . ILE A 1 91 ? 8.789 0.502 -25.445 1.00 76.12 91 ILE A N 1
ATOM 762 C CA . ILE A 1 91 ? 8.491 1.049 -24.113 1.00 76.12 91 ILE A CA 1
ATOM 763 C C . ILE A 1 91 ? 7.796 2.408 -24.249 1.00 76.12 91 ILE A C 1
ATOM 765 O O . ILE A 1 91 ? 6.812 2.672 -23.563 1.00 76.12 91 ILE A O 1
ATOM 769 N N . CYS A 1 92 ? 8.240 3.238 -25.192 1.00 80.00 92 CYS A N 1
ATOM 770 C CA . CYS A 1 92 ? 7.615 4.515 -25.519 1.00 80.00 92 CYS A CA 1
ATOM 771 C C . CYS A 1 92 ? 6.150 4.331 -25.967 1.00 80.00 92 CYS A C 1
ATOM 773 O O . CYS A 1 92 ? 5.241 4.896 -25.355 1.00 80.00 92 CYS A O 1
ATOM 775 N N . PHE A 1 93 ? 5.876 3.467 -26.951 1.00 82.19 93 PHE A N 1
ATOM 776 C CA . PHE A 1 93 ? 4.497 3.172 -27.374 1.00 82.19 93 PHE A CA 1
ATOM 777 C C . PHE A 1 93 ? 3.646 2.574 -26.250 1.00 82.19 93 PHE A C 1
ATOM 779 O O . PHE A 1 93 ? 2.471 2.923 -26.112 1.00 82.19 93 PHE A O 1
ATOM 786 N N . PHE A 1 94 ? 4.232 1.714 -25.418 1.00 84.00 94 PHE A N 1
ATOM 787 C CA . PHE A 1 94 ? 3.553 1.144 -24.262 1.00 84.00 94 PHE A CA 1
ATOM 788 C C . PHE A 1 94 ? 3.172 2.220 -23.237 1.00 84.00 94 PHE A C 1
ATOM 790 O O . PHE A 1 94 ? 2.013 2.285 -22.831 1.00 84.00 94 PHE A O 1
ATOM 797 N N . CYS A 1 95 ? 4.097 3.111 -22.866 1.00 82.75 95 CYS A N 1
ATOM 798 C CA . CYS A 1 95 ? 3.827 4.228 -21.957 1.00 82.75 95 CYS A CA 1
ATOM 799 C C . CYS A 1 95 ? 2.757 5.177 -22.510 1.00 82.75 95 CYS A C 1
ATOM 801 O O . CYS A 1 95 ? 1.888 5.613 -21.755 1.00 82.75 95 CYS A O 1
ATOM 803 N N . LEU A 1 96 ? 2.766 5.448 -23.820 1.00 85.75 96 LEU A N 1
ATOM 804 C CA . LEU A 1 96 ? 1.737 6.254 -24.478 1.00 85.75 96 LEU A CA 1
ATOM 805 C C . LEU A 1 96 ? 0.355 5.593 -24.386 1.00 85.75 96 LEU A C 1
ATOM 807 O O . LEU A 1 96 ? -0.620 6.236 -23.992 1.00 85.75 96 LEU A O 1
ATOM 811 N N . ALA A 1 97 ? 0.269 4.299 -24.703 1.00 87.38 97 ALA A N 1
ATOM 812 C CA . ALA A 1 97 ? -0.970 3.535 -24.588 1.00 87.38 97 ALA A CA 1
ATOM 813 C C . ALA A 1 97 ? -1.481 3.510 -23.138 1.00 87.38 97 ALA A C 1
ATOM 815 O O . ALA A 1 97 ? -2.673 3.708 -22.894 1.00 87.38 97 ALA A O 1
ATOM 816 N N . LEU A 1 98 ? -0.577 3.340 -22.169 1.00 85.75 98 LEU A N 1
ATOM 817 C CA . LEU A 1 98 ? -0.896 3.350 -20.744 1.00 85.75 98 LEU A CA 1
ATOM 818 C C . LEU A 1 98 ? -1.418 4.718 -20.283 1.00 85.75 98 LEU A C 1
ATOM 820 O O . LEU A 1 98 ? -2.403 4.781 -19.550 1.00 85.75 98 LEU A O 1
ATOM 824 N N . ALA A 1 99 ? -0.811 5.815 -20.747 1.00 85.56 99 ALA A N 1
ATOM 825 C CA . ALA A 1 99 ? -1.266 7.171 -20.453 1.00 85.56 99 ALA A CA 1
ATOM 826 C C . ALA A 1 99 ? -2.686 7.407 -20.988 1.00 85.56 99 ALA A C 1
ATOM 828 O O . ALA A 1 99 ? -3.556 7.878 -20.254 1.00 85.56 99 ALA A O 1
ATOM 829 N N . ILE A 1 100 ? -2.961 7.006 -22.234 1.00 86.12 100 ILE A N 1
ATOM 830 C CA . ILE A 1 100 ? -4.299 7.104 -22.840 1.00 86.12 100 ILE A CA 1
ATOM 831 C C . ILE A 1 100 ? -5.314 6.262 -22.055 1.00 86.12 100 ILE A C 1
ATOM 833 O O . ILE A 1 100 ? -6.429 6.720 -21.787 1.00 86.12 100 ILE A O 1
ATOM 837 N N . LEU A 1 101 ? -4.941 5.050 -21.637 1.00 87.62 101 LEU A N 1
ATOM 838 C CA . LEU A 1 101 ? -5.788 4.191 -20.809 1.00 87.62 101 LEU A CA 1
ATOM 839 C C . LEU A 1 101 ? -6.079 4.821 -19.444 1.00 87.62 101 LEU A C 1
ATOM 841 O O . LEU A 1 101 ? -7.243 4.903 -19.059 1.00 87.62 101 LEU A O 1
ATOM 845 N N . PHE A 1 102 ? -5.074 5.322 -18.727 1.00 85.56 102 PHE A N 1
ATOM 846 C CA . PHE A 1 102 ? -5.288 5.934 -17.414 1.00 85.56 102 PHE A CA 1
ATOM 847 C C . PHE A 1 102 ? -6.063 7.241 -17.486 1.00 85.56 102 PHE A C 1
ATOM 849 O O . PHE A 1 102 ? -6.953 7.452 -16.662 1.00 85.56 102 PHE A O 1
ATOM 856 N N . TYR A 1 103 ? -5.821 8.084 -18.491 1.00 83.69 103 TYR A N 1
ATOM 857 C CA . TYR A 1 103 ? -6.642 9.272 -18.693 1.00 83.69 103 TYR A CA 1
ATOM 858 C C . TYR A 1 103 ? -8.074 8.896 -19.059 1.00 83.69 103 TYR A C 1
ATOM 860 O O . TYR A 1 103 ? -9.001 9.360 -18.401 1.00 83.69 103 TYR A O 1
ATOM 868 N N . SER A 1 104 ? -8.289 8.023 -20.046 1.00 82.50 104 SER A N 1
ATOM 869 C CA . SER A 1 104 ? -9.645 7.623 -20.449 1.00 82.50 104 SER A CA 1
ATOM 870 C C . SER A 1 104 ? -10.412 6.957 -19.306 1.00 82.50 104 SER A C 1
ATOM 872 O O . SER A 1 104 ? -11.583 7.277 -19.077 1.00 82.50 104 SER A O 1
ATOM 874 N N . TRP A 1 105 ? -9.753 6.099 -18.527 1.00 81.12 105 TRP A N 1
ATOM 875 C CA . TRP A 1 105 ? -10.356 5.447 -17.374 1.00 81.12 105 TRP A CA 1
ATOM 876 C C . TRP A 1 105 ? -10.589 6.428 -16.226 1.00 8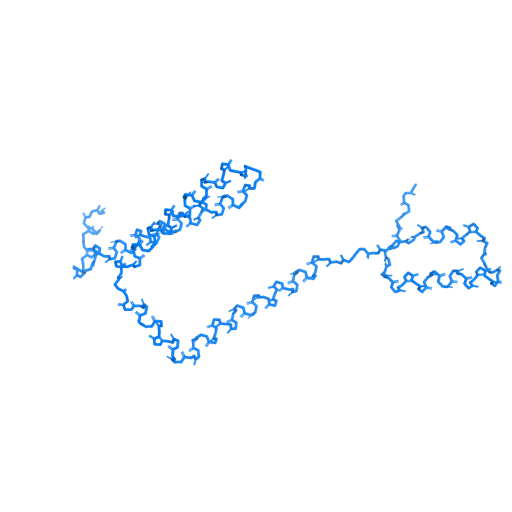1.12 105 TRP A C 1
ATOM 878 O O . TRP A 1 105 ? -11.678 6.432 -15.657 1.00 81.12 105 TRP A O 1
ATOM 888 N N . GLY A 1 106 ? -9.644 7.330 -15.956 1.00 77.38 106 GLY A N 1
ATOM 889 C CA . GLY A 1 106 ? -9.783 8.420 -14.991 1.00 77.38 106 GLY A CA 1
ATOM 890 C C . GLY A 1 106 ? -10.947 9.352 -15.330 1.00 77.38 106 GLY A C 1
ATOM 891 O O . GLY A 1 106 ? -11.785 9.625 -14.474 1.00 77.38 106 GLY A O 1
ATOM 892 N N . PHE A 1 107 ? -11.088 9.768 -16.591 1.00 76.38 107 PHE A N 1
ATOM 893 C CA . PHE A 1 107 ? -12.207 10.593 -17.064 1.00 76.38 107 PHE A CA 1
ATOM 894 C C . PHE A 1 107 ? -13.546 9.846 -17.020 1.00 76.38 107 PHE A C 1
ATOM 896 O O . PHE A 1 107 ? -14.559 10.411 -16.594 1.00 76.38 107 PHE A O 1
ATOM 903 N N . ARG A 1 108 ? -13.573 8.562 -17.401 1.00 75.38 108 ARG A N 1
ATOM 904 C CA . ARG A 1 108 ? -14.782 7.723 -17.338 1.00 75.38 108 ARG A CA 1
ATOM 905 C C . ARG A 1 108 ? -15.214 7.459 -15.895 1.00 75.38 108 ARG A C 1
ATOM 907 O O . ARG A 1 108 ? -16.408 7.512 -15.601 1.00 75.38 108 ARG A O 1
ATOM 914 N N . ASN A 1 109 ? -14.266 7.228 -14.990 1.00 65.62 109 ASN A N 1
ATOM 915 C CA . ASN A 1 109 ? -14.532 7.004 -13.571 1.00 65.62 109 ASN A CA 1
ATOM 916 C C . ASN A 1 109 ? -14.954 8.298 -12.861 1.00 65.62 109 ASN A C 1
ATOM 918 O O . ASN A 1 109 ? -15.902 8.280 -12.078 1.00 65.62 109 ASN A O 1
ATOM 922 N N . LYS A 1 110 ? -14.358 9.440 -13.231 1.00 64.44 110 LYS A N 1
ATOM 923 C CA . LYS A 1 110 ? -14.757 10.777 -12.763 1.00 64.44 110 LYS A CA 1
ATOM 924 C C . LYS A 1 110 ? -16.199 11.122 -13.146 1.00 64.44 110 LYS A C 1
ATOM 926 O O . LYS A 1 110 ? -16.911 11.707 -12.338 1.00 64.44 110 LYS A O 1
ATOM 931 N N . ARG A 1 111 ? -16.660 10.702 -14.334 1.00 61.97 111 ARG A N 1
ATOM 932 C CA . ARG A 1 111 ? -18.070 10.832 -14.758 1.00 61.97 111 ARG A CA 1
ATOM 933 C C . ARG A 1 111 ? -19.034 9.926 -13.986 1.00 61.97 111 ARG A C 1
ATOM 935 O O . ARG A 1 111 ? -20.180 10.312 -13.794 1.00 61.97 111 ARG A O 1
ATOM 942 N N . LYS A 1 112 ? -18.604 8.725 -13.584 1.00 64.12 112 LYS A N 1
ATOM 943 C CA . LYS A 1 112 ? -19.487 7.711 -12.978 1.00 64.12 112 LYS A CA 1
ATOM 944 C C . LYS A 1 112 ? -19.540 7.782 -11.446 1.00 64.12 112 LYS A C 1
ATOM 946 O O . LYS A 1 112 ? -20.577 7.467 -10.873 1.00 64.12 112 LYS A O 1
ATOM 951 N N . TYR A 1 113 ? -18.461 8.215 -10.787 1.00 62.38 113 TYR A N 1
ATOM 952 C CA . TYR A 1 113 ? -18.356 8.283 -9.323 1.00 62.38 113 TYR A CA 1
ATOM 953 C C . TYR A 1 113 ? -17.665 9.579 -8.852 1.00 62.38 113 TYR A C 1
ATOM 955 O O . TYR A 1 113 ? -16.505 9.546 -8.427 1.00 62.38 113 TYR A O 1
ATOM 963 N N . PRO A 1 114 ? -18.369 10.727 -8.878 1.00 59.53 114 PRO A N 1
ATOM 964 C CA . PRO A 1 114 ? -17.811 12.019 -8.462 1.00 59.53 114 PRO A CA 1
ATOM 965 C C . PRO A 1 114 ? -17.466 12.092 -6.962 1.00 59.53 114 PRO A C 1
ATOM 967 O O . PRO A 1 114 ? -16.605 12.872 -6.574 1.00 59.53 114 PRO A O 1
ATOM 970 N N . HIS A 1 115 ? -18.062 11.238 -6.121 1.00 60.56 115 HIS A N 1
ATOM 971 C CA . HIS A 1 115 ? -17.819 11.211 -4.671 1.00 60.56 115 HIS A CA 1
ATOM 972 C C . HIS A 1 115 ? -16.523 10.491 -4.237 1.00 60.56 115 HIS A C 1
ATOM 974 O O . HIS A 1 115 ? -16.167 10.552 -3.064 1.00 60.56 115 HIS A O 1
ATOM 980 N N . LYS A 1 116 ? -15.795 9.814 -5.143 1.00 61.47 116 LYS A N 1
ATOM 981 C CA . LYS A 1 116 ? -14.504 9.155 -4.840 1.00 61.47 116 LYS A CA 1
ATOM 982 C C . LYS A 1 116 ? -13.319 9.971 -5.370 1.00 61.47 116 LYS A C 1
ATOM 984 O O . LYS A 1 116 ? -12.597 9.527 -6.262 1.00 61.47 116 LYS A O 1
ATOM 989 N N . THR A 1 117 ? -13.128 11.168 -4.819 1.00 61.47 117 THR A N 1
ATOM 990 C CA . THR A 1 117 ? -12.086 12.129 -5.233 1.00 61.47 117 THR A CA 1
ATOM 991 C C . THR A 1 117 ? -10.678 11.530 -5.183 1.00 61.47 117 THR A C 1
ATOM 993 O O . THR A 1 117 ? -9.974 11.580 -6.186 1.00 61.47 117 THR A O 1
ATOM 996 N N . PHE A 1 118 ? -10.328 10.827 -4.101 1.00 68.00 118 PHE A N 1
ATOM 997 C CA . PHE A 1 118 ? -8.993 10.237 -3.913 1.00 68.00 118 PHE A CA 1
ATOM 998 C C . PHE A 1 118 ? -8.605 9.227 -5.008 1.00 68.00 118 PHE A C 1
ATOM 1000 O O . PHE A 1 118 ? -7.490 9.238 -5.520 1.00 68.00 118 PHE A O 1
ATOM 1007 N N . SER A 1 119 ? -9.542 8.368 -5.420 1.00 70.69 119 SER A N 1
ATOM 1008 C CA . SER A 1 119 ? -9.269 7.343 -6.438 1.00 70.69 119 SER A CA 1
ATOM 1009 C C . SER A 1 119 ? -9.224 7.924 -7.854 1.00 70.69 119 SER A C 1
ATOM 1011 O O . SER A 1 119 ? -8.486 7.422 -8.699 1.00 70.69 119 SER A O 1
ATOM 1013 N N . ASN A 1 120 ? -10.013 8.969 -8.118 1.00 72.56 120 ASN A N 1
ATOM 1014 C CA . ASN A 1 120 ? -10.014 9.662 -9.406 1.00 72.56 120 ASN A CA 1
ATOM 1015 C C . ASN A 1 120 ? -8.746 10.503 -9.593 1.00 72.56 120 ASN A C 1
ATOM 1017 O O . ASN A 1 120 ? -8.185 10.522 -10.687 1.00 72.56 120 ASN A O 1
ATOM 1021 N N . GLU A 1 121 ? -8.276 11.158 -8.532 1.00 76.00 121 GLU A N 1
ATOM 1022 C CA . GLU A 1 121 ? -7.011 11.896 -8.540 1.00 76.00 121 GLU A CA 1
ATOM 1023 C C . GLU A 1 121 ? -5.819 10.953 -8.691 1.00 76.00 121 GLU A C 1
ATOM 1025 O O . GLU A 1 121 ? -4.956 11.213 -9.522 1.00 76.00 121 GLU A O 1
ATOM 1030 N N . ALA A 1 122 ? -5.815 9.805 -8.004 1.00 81.88 122 ALA A N 1
ATOM 1031 C CA . ALA A 1 122 ? -4.771 8.795 -8.179 1.00 81.88 122 ALA A CA 1
ATOM 1032 C C . ALA A 1 122 ? -4.658 8.307 -9.637 1.00 81.88 122 ALA A C 1
ATOM 1034 O O . ALA A 1 122 ? -3.553 8.214 -10.168 1.00 81.88 122 ALA A O 1
ATOM 1035 N N . LEU A 1 123 ? -5.788 8.059 -10.315 1.00 82.12 123 LEU A N 1
ATOM 1036 C CA . LEU A 1 123 ? -5.806 7.677 -11.736 1.00 82.12 123 LEU A CA 1
ATOM 1037 C C . LEU A 1 123 ? -5.253 8.781 -12.651 1.00 82.12 123 LEU A C 1
ATOM 1039 O O . LEU A 1 123 ? -4.505 8.488 -13.582 1.00 82.12 123 LEU A O 1
ATOM 1043 N N . MET A 1 124 ? -5.589 10.047 -12.385 1.00 82.12 124 MET A N 1
ATOM 1044 C CA . MET A 1 124 ? -5.057 11.178 -13.154 1.00 82.12 124 MET A CA 1
ATOM 1045 C C . MET A 1 124 ? -3.552 11.362 -12.932 1.00 82.12 124 MET A C 1
ATOM 1047 O O . MET A 1 124 ? -2.815 11.561 -13.896 1.00 82.12 124 MET A O 1
ATOM 1051 N N . THR A 1 125 ? -3.084 11.226 -11.692 1.00 84.12 125 THR A N 1
ATOM 1052 C CA . THR A 1 125 ? -1.662 11.291 -11.335 1.00 84.12 125 THR A CA 1
ATOM 1053 C C . THR A 1 125 ? -0.861 10.161 -11.987 1.00 84.12 125 THR A C 1
ATOM 1055 O O . THR A 1 125 ? 0.220 10.406 -12.518 1.00 84.12 125 THR A O 1
ATOM 1058 N N . LEU A 1 126 ? -1.405 8.940 -12.046 1.00 85.81 126 LEU A N 1
ATOM 1059 C CA . LEU A 1 126 ? -0.799 7.834 -12.800 1.00 85.81 126 LEU A CA 1
ATOM 1060 C C . LEU A 1 126 ? -0.685 8.148 -14.300 1.00 85.81 126 LEU A C 1
ATOM 1062 O O . LEU A 1 126 ? 0.338 7.838 -14.908 1.00 85.81 126 LEU A O 1
ATOM 1066 N N . GLY A 1 127 ? -1.688 8.811 -14.886 1.00 85.75 127 GLY A N 1
ATOM 1067 C CA . GLY A 1 127 ? -1.622 9.305 -16.267 1.00 85.75 127 GLY A CA 1
ATOM 1068 C C . GLY A 1 127 ? -0.492 10.318 -16.490 1.00 85.75 127 GLY A C 1
ATOM 1069 O O . GLY A 1 127 ? 0.228 10.229 -17.486 1.00 85.75 127 GLY A O 1
ATOM 1070 N N . VAL A 1 128 ? -0.275 11.234 -15.537 1.00 88.44 128 VAL A N 1
ATOM 1071 C CA . VA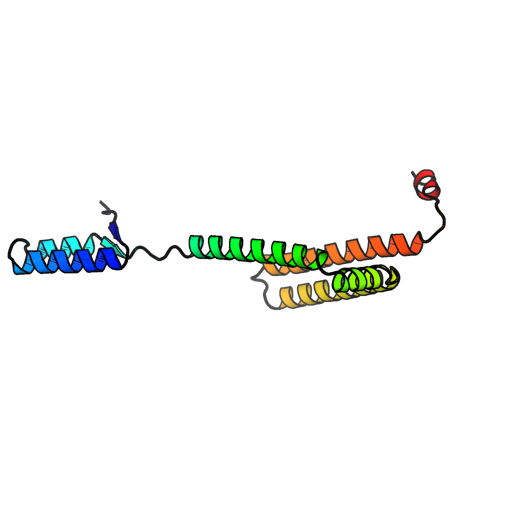L A 1 128 ? 0.832 12.209 -15.590 1.00 88.44 128 VAL A CA 1
ATOM 1072 C C . VAL A 1 128 ? 2.188 11.503 -15.534 1.00 88.44 128 VAL A C 1
ATOM 1074 O O . VAL A 1 128 ? 3.049 11.781 -16.366 1.00 88.44 128 VAL A O 1
ATOM 1077 N N . PHE A 1 129 ? 2.371 10.545 -14.621 1.00 87.12 129 PHE A N 1
ATOM 1078 C CA . PHE A 1 129 ? 3.613 9.769 -14.541 1.00 87.12 129 PHE A CA 1
ATOM 1079 C C . PHE A 1 129 ? 3.879 8.951 -15.810 1.00 87.12 129 PHE A C 1
ATOM 1081 O O . PHE A 1 129 ? 5.004 8.944 -16.305 1.00 87.12 129 PHE A O 1
ATOM 1088 N N . ALA A 1 130 ? 2.851 8.313 -16.378 1.00 86.56 130 ALA A N 1
ATOM 1089 C CA . ALA A 1 130 ? 2.974 7.583 -17.640 1.00 86.56 130 ALA A CA 1
ATOM 1090 C C . ALA A 1 130 ? 3.371 8.506 -18.808 1.00 86.56 130 ALA A C 1
ATOM 1092 O O . ALA A 1 130 ? 4.185 8.128 -19.648 1.00 86.56 130 ALA A O 1
ATOM 1093 N N . THR A 1 131 ? 2.854 9.739 -18.827 1.00 87.56 131 THR A N 1
ATOM 1094 C CA . THR A 1 131 ? 3.212 10.751 -19.834 1.00 87.56 131 THR A CA 1
ATOM 1095 C C . THR A 1 131 ? 4.652 11.236 -19.660 1.00 87.56 131 THR A C 1
ATOM 1097 O O . THR A 1 131 ? 5.382 11.350 -20.640 1.00 87.56 131 THR A O 1
ATOM 1100 N N . ALA A 1 132 ? 5.100 11.466 -18.423 1.00 86.69 132 ALA A N 1
ATOM 1101 C CA . ALA A 1 132 ? 6.491 11.819 -18.141 1.00 86.69 132 ALA A CA 1
ATOM 1102 C C . ALA A 1 132 ? 7.460 10.703 -18.570 1.00 86.69 132 ALA A C 1
ATOM 1104 O O . ALA A 1 132 ? 8.475 10.982 -19.205 1.00 86.69 132 ALA A O 1
ATOM 1105 N N . ALA A 1 133 ? 7.113 9.439 -18.297 1.00 82.44 133 ALA A N 1
ATOM 1106 C CA . ALA A 1 133 ? 7.878 8.286 -18.765 1.00 82.44 133 ALA A CA 1
ATOM 1107 C C . ALA A 1 133 ? 7.931 8.231 -20.301 1.00 82.44 133 ALA A C 1
ATOM 1109 O O . ALA A 1 133 ? 9.012 8.074 -20.864 1.00 82.44 133 ALA A O 1
ATOM 1110 N N . PHE A 1 134 ? 6.798 8.438 -20.985 1.00 85.06 134 PHE A N 1
ATOM 1111 C CA . PHE A 1 134 ? 6.746 8.522 -22.448 1.00 85.06 134 PHE A CA 1
ATOM 1112 C C . PHE A 1 134 ? 7.693 9.592 -23.000 1.00 85.06 134 PHE A C 1
ATOM 1114 O O . PHE A 1 134 ? 8.481 9.288 -23.889 1.00 85.06 134 PHE A O 1
ATOM 1121 N N . ILE A 1 135 ? 7.655 10.812 -22.452 1.00 83.56 135 ILE A N 1
ATOM 1122 C CA . ILE A 1 135 ? 8.528 11.917 -22.877 1.00 83.56 135 ILE A CA 1
ATOM 1123 C C . ILE A 1 135 ? 10.004 11.568 -22.643 1.00 83.56 135 ILE A C 1
ATOM 1125 O O . ILE A 1 135 ? 10.830 11.829 -23.512 1.00 83.56 135 ILE A O 1
ATOM 1129 N N . GLY A 1 136 ? 10.339 10.939 -21.512 1.00 82.25 136 GLY A N 1
ATOM 1130 C CA . GLY A 1 136 ? 11.706 10.502 -21.212 1.00 82.25 136 GLY A CA 1
ATOM 1131 C C . GLY A 1 136 ? 12.243 9.483 -22.221 1.00 82.25 136 GLY A C 1
ATOM 1132 O O . GLY A 1 136 ? 13.332 9.665 -22.765 1.00 82.25 136 GLY A O 1
ATOM 1133 N N . TYR A 1 137 ? 11.461 8.445 -22.533 1.00 78.94 137 TYR A N 1
ATOM 1134 C CA . TYR A 1 137 ? 11.848 7.453 -23.544 1.00 78.94 137 TYR A CA 1
ATOM 1135 C C . TYR A 1 137 ? 11.832 8.027 -24.963 1.00 78.94 137 TYR A C 1
ATOM 1137 O O . TYR A 1 137 ? 12.698 7.687 -25.762 1.00 78.94 137 TYR A O 1
ATOM 1145 N N . LEU A 1 138 ? 10.904 8.936 -25.277 1.00 79.56 138 LEU A N 1
ATOM 1146 C CA . LEU A 1 138 ? 10.875 9.641 -26.559 1.00 79.56 138 LEU A CA 1
ATOM 1147 C C . LEU A 1 138 ? 12.137 10.491 -26.749 1.00 79.56 138 LEU A C 1
ATOM 1149 O O . LEU A 1 138 ? 12.741 10.448 -27.816 1.00 79.56 138 LEU A O 1
ATOM 1153 N N . GLY A 1 139 ? 12.569 11.203 -25.705 1.00 74.31 139 GLY A N 1
ATOM 1154 C CA . GLY A 1 139 ? 13.830 11.944 -25.696 1.00 74.31 139 GLY A CA 1
ATOM 1155 C C . GLY A 1 139 ? 15.028 11.035 -25.956 1.00 74.31 139 GLY A C 1
ATOM 1156 O O . GLY A 1 139 ? 15.855 11.356 -26.797 1.00 74.31 139 GLY A O 1
ATOM 1157 N N . LYS A 1 140 ? 15.066 9.854 -25.330 1.00 72.81 140 LYS A N 1
ATOM 1158 C CA . LYS A 1 140 ? 16.118 8.851 -25.553 1.00 72.81 140 LYS A CA 1
ATOM 1159 C C . LYS A 1 140 ? 16.117 8.280 -26.980 1.00 72.81 140 LYS A C 1
ATOM 1161 O O . LYS A 1 140 ? 17.179 8.070 -27.549 1.00 72.81 140 LYS A O 1
ATOM 1166 N N . ILE A 1 141 ? 14.941 8.076 -27.583 1.00 70.75 141 ILE A N 1
ATOM 1167 C CA . ILE A 1 141 ? 14.814 7.642 -28.987 1.00 70.75 141 ILE A CA 1
ATOM 1168 C C . ILE A 1 141 ? 15.314 8.722 -29.949 1.00 70.75 141 ILE A C 1
ATOM 1170 O O . ILE A 1 141 ? 15.964 8.399 -30.940 1.00 70.75 141 ILE A O 1
ATOM 1174 N N . ILE A 1 142 ? 15.000 9.989 -29.672 1.00 70.12 142 ILE A N 1
ATOM 1175 C CA . ILE A 1 142 ? 15.454 11.132 -30.476 1.00 70.12 142 ILE A CA 1
ATOM 1176 C C . ILE A 1 142 ? 16.967 11.352 -30.298 1.00 70.12 142 ILE A C 1
ATOM 1178 O O . ILE A 1 142 ? 17.642 11.707 -31.259 1.00 70.12 142 ILE A O 1
ATOM 1182 N N . ASP A 1 143 ? 17.501 11.083 -29.105 1.00 68.25 143 ASP A N 1
ATOM 1183 C CA . ASP A 1 143 ? 18.919 11.224 -28.739 1.00 68.25 143 ASP A CA 1
ATOM 1184 C C . ASP A 1 143 ? 19.763 9.958 -29.018 1.00 68.25 143 ASP A C 1
ATOM 1186 O O . ASP A 1 143 ? 20.902 9.838 -28.564 1.00 68.25 143 ASP A O 1
ATOM 1190 N N . ASN A 1 144 ? 19.240 8.989 -29.782 1.00 54.94 144 ASN A N 1
ATOM 1191 C CA . ASN A 1 144 ? 19.936 7.734 -30.092 1.00 54.94 144 ASN A CA 1
ATOM 1192 C C . ASN A 1 144 ? 21.130 7.930 -31.051 1.00 54.94 144 ASN A C 1
ATOM 1194 O O . ASN A 1 144 ? 21.075 7.605 -32.238 1.00 54.94 144 ASN A O 1
ATOM 1198 N N . GLY A 1 145 ? 22.252 8.393 -30.495 1.00 53.12 145 GLY A N 1
ATOM 1199 C CA . GLY A 1 145 ? 23.596 8.097 -30.995 1.00 53.12 145 GLY A CA 1
ATOM 1200 C C . GLY A 1 145 ? 24.488 9.286 -31.343 1.00 53.12 145 GLY A C 1
ATOM 1201 O O . GLY A 1 145 ? 25.645 9.060 -31.687 1.00 53.12 145 GLY A O 1
ATOM 1202 N N . SER A 1 146 ? 24.027 10.536 -31.247 1.00 48.66 146 SER A N 1
ATOM 1203 C CA . SER A 1 146 ? 24.846 11.688 -31.655 1.00 48.66 146 SER A CA 1
ATOM 1204 C C . SER A 1 146 ? 25.595 12.391 -30.529 1.00 48.66 146 SER A C 1
ATOM 1206 O O . SER A 1 146 ? 26.099 13.472 -30.791 1.00 48.66 146 SER A O 1
ATOM 1208 N N . GLY A 1 147 ? 25.676 11.836 -29.311 1.00 49.03 147 GLY A N 1
ATOM 1209 C CA . GLY A 1 147 ? 26.645 12.237 -28.272 1.00 49.03 147 GLY A CA 1
ATOM 1210 C C . GLY A 1 147 ? 26.804 13.744 -28.011 1.00 49.03 147 GLY A C 1
ATOM 1211 O O . GLY A 1 147 ? 27.838 14.172 -27.505 1.00 49.03 147 GLY A O 1
ATOM 1212 N N . HIS A 1 148 ? 25.818 14.565 -28.367 1.00 47.72 148 HIS A N 1
ATOM 1213 C CA . HIS A 1 148 ? 25.943 16.015 -28.401 1.00 47.72 148 HIS A CA 1
ATOM 1214 C C . HIS A 1 148 ? 24.968 16.618 -27.396 1.00 47.72 148 HIS A C 1
ATOM 1216 O O . HIS A 1 148 ? 24.046 17.360 -27.730 1.00 47.72 148 HIS A O 1
ATOM 1222 N N . PHE A 1 149 ? 25.320 16.433 -26.121 1.00 54.31 149 PHE A N 1
ATOM 1223 C CA . PHE A 1 149 ? 24.969 17.368 -25.047 1.00 54.31 149 PHE A CA 1
ATOM 1224 C C . PHE A 1 149 ? 25.310 18.836 -25.407 1.00 54.31 149 PHE A C 1
ATOM 1226 O O . PHE A 1 149 ? 24.830 19.764 -24.764 1.00 54.31 149 PHE A O 1
ATOM 1233 N N . SER A 1 150 ? 26.105 19.073 -26.459 1.00 56.22 150 SER A N 1
ATOM 1234 C CA . SER A 1 150 ? 26.455 20.399 -26.975 1.00 56.22 150 SER A CA 1
ATOM 1235 C C . SER A 1 150 ? 25.278 21.191 -27.546 1.00 56.22 150 SER A C 1
ATOM 1237 O O . SER A 1 150 ? 25.320 22.413 -27.481 1.00 56.22 150 SER A O 1
ATOM 1239 N N . LEU A 1 151 ? 24.227 20.553 -28.078 1.00 56.34 151 LEU A N 1
ATOM 1240 C CA . LEU A 1 151 ? 23.053 21.288 -28.582 1.00 56.34 151 LEU A CA 1
ATOM 1241 C C . LEU A 1 151 ? 22.187 21.839 -27.441 1.00 56.34 151 LEU A C 1
ATOM 1243 O O . LEU A 1 151 ? 21.656 22.940 -27.550 1.00 56.34 151 LEU A O 1
ATOM 1247 N N . LEU A 1 152 ? 22.123 21.119 -26.319 1.00 54.22 152 LEU A N 1
ATOM 1248 C CA . LEU A 1 152 ? 21.490 21.586 -25.082 1.00 54.22 152 LEU A CA 1
ATOM 1249 C C . LEU A 1 152 ? 22.287 22.713 -24.409 1.00 54.22 152 LEU A C 1
ATOM 1251 O O . LEU A 1 152 ? 21.691 23.585 -23.788 1.00 54.22 152 LEU A O 1
ATOM 1255 N N . PHE A 1 153 ? 23.614 22.728 -24.569 1.00 55.06 153 PHE A N 1
ATOM 1256 C CA . PHE A 1 153 ? 24.471 23.793 -24.038 1.00 55.06 153 PHE A CA 1
ATOM 1257 C C . PHE A 1 153 ? 24.519 25.047 -24.931 1.00 55.06 153 PHE A C 1
ATOM 1259 O O . PHE A 1 153 ? 24.759 26.131 -24.424 1.00 55.06 153 PHE A O 1
ATOM 1266 N N . LEU A 1 154 ? 24.288 24.929 -26.245 1.00 54.03 154 LEU A N 1
ATOM 1267 C CA . LEU A 1 154 ? 24.281 26.072 -27.176 1.00 54.03 154 LEU A CA 1
ATOM 1268 C C . LEU A 1 154 ? 22.951 26.852 -27.164 1.00 54.03 154 LEU A C 1
ATOM 1270 O O . LEU A 1 154 ? 22.900 27.994 -27.613 1.00 54.03 154 LEU A O 1
ATOM 1274 N N . ALA A 1 155 ? 21.871 26.218 -26.702 1.00 56.53 155 ALA A N 1
ATOM 1275 C CA . ALA A 1 155 ? 20.548 26.827 -26.575 1.00 56.53 155 ALA A CA 1
ATOM 1276 C C . ALA A 1 155 ? 20.248 27.376 -25.162 1.00 56.53 155 ALA A C 1
ATOM 1278 O O . ALA A 1 155 ? 19.175 27.950 -24.964 1.00 56.53 155 ALA A O 1
ATOM 1279 N N . SER A 1 156 ? 21.167 27.191 -24.203 1.00 56.09 156 SER A N 1
ATOM 1280 C CA . SER A 1 156 ? 21.163 27.855 -22.890 1.00 56.09 156 SER A CA 1
ATOM 1281 C C . SER A 1 156 ? 22.055 29.087 -22.906 1.00 56.09 156 SER A C 1
ATOM 1283 O O . SER A 1 156 ? 21.757 29.983 -22.086 1.00 56.09 156 SER A O 1
#

Foldseek 3Di:
DPQDAAADAPVRLVVLLVVLVVCVVVVVDDPVRSVVSNVRHDHHDDPVVVVVVVVVVVVVVVVVVVVVVLVVDPVSVVVVVVVVVPQLVVLLVVLVVLLVVLVVVLVVCCVVCVPPVVVSVVSNVSSVVSVVSNVVSVVCVVVPDPPPPVVVVVVD

Sequence (156 aa):
MLMKKLDVNRHEKETLDEAIRHWREQGLLEEVQAKQLNESYELKGFDWKRLAQYAFWIALSCIVLAFLSLFADKMVLQWIEKIYDTPDVVICFFCLALAILFYSWGFRNKRKYPHKTFSNEALMTLGVFATAAFIGYLGKIIDNGSGHFSLLFLAS

Secondary structure (DSSP, 8-state):
--PPPEEE-HHHHHHHHHHHHHHHHTTSS-HHHHHHHHHTEEEPPP-HHHHHHHHHHHHHHHHHHHHHHHHH-HHHHHHHHHHHTS-HHHHHHHHHHHHHHHHHHHHHHHHH-TT-HHHHHHHHHHHHHHHHHHHHHHHHHHTSS---THHHHH--

Radius of gyration: 31.55 Å; chains: 1; bounding box: 57×46×80 Å